Protein AF-A0A348VW38-F1 (afdb_monomer_lite)

Sequence (48 aa):
TNQPCGICAKMVINAGIERIVYEDGYPDELASDMIAESGITLVHYTRK

Foldseek 3Di:
DEDDAQVRLVVCLVVVPQEDEDAYYDPHVVSVVSCVVSNHHYHHDDDD

Radius of gyration: 10.09 Å; chains: 1; bounding box: 20×27×24 Å

Structure (mmCIF, N/CA/C/O backbone):
data_AF-A0A348VW38-F1
#
_entry.id   AF-A0A348VW38-F1
#
loop_
_atom_site.group_PDB
_atom_site.id
_atom_site.type_symbol
_atom_site.label_atom_id
_atom_site.label_alt_id
_atom_site.label_comp_id
_atom_site.label_asym_id
_atom_site.label_entity_id
_atom_site.label_seq_id
_atom_site.pdbx_PDB_ins_code
_atom_site.Cartn_x
_atom_site.Cartn_y
_atom_site.Cartn_z
_atom_site.occupancy
_atom_site.B_iso_or_equiv
_atom_site.auth_seq_id
_atom_site.auth_comp_id
_atom_site.auth_asym_id
_atom_site.auth_atom_id
_atom_site.pdbx_PDB_model_num
ATOM 1 N N . THR A 1 1 ? -0.647 -3.789 -13.028 1.00 84.25 1 THR A N 1
ATOM 2 C CA . THR A 1 1 ? -0.742 -2.471 -12.351 1.00 84.25 1 THR A CA 1
ATOM 3 C C . THR A 1 1 ? 0.057 -2.562 -11.071 1.00 84.25 1 THR A C 1
ATOM 5 O O . THR A 1 1 ? 0.014 -3.600 -10.420 1.00 84.25 1 THR A O 1
ATOM 8 N N . ASN A 1 2 ? 0.799 -1.519 -10.707 1.00 91.31 2 ASN A N 1
ATOM 9 C CA . ASN A 1 2 ? 1.764 -1.627 -9.612 1.00 91.31 2 ASN A CA 1
ATOM 10 C C . ASN A 1 2 ? 1.135 -1.340 -8.243 1.00 91.31 2 ASN A C 1
ATOM 12 O O . ASN A 1 2 ? 0.205 -0.536 -8.135 1.00 91.31 2 ASN A O 1
ATOM 16 N N . GLN A 1 3 ? 1.686 -1.957 -7.201 1.00 92.75 3 GLN A N 1
ATOM 17 C CA . GLN A 1 3 ? 1.435 -1.593 -5.810 1.00 92.75 3 GLN A CA 1
ATOM 18 C C . GLN A 1 3 ? 1.708 -0.086 -5.589 1.00 92.75 3 GLN A C 1
ATOM 20 O O . GLN A 1 3 ? 2.626 0.470 -6.202 1.00 92.75 3 GLN A O 1
ATOM 25 N N . PRO A 1 4 ? 0.926 0.605 -4.737 1.00 93.25 4 PRO A N 1
ATOM 26 C CA . PRO A 1 4 ? 1.143 2.022 -4.454 1.00 93.25 4 PRO A CA 1
ATOM 27 C C . PRO A 1 4 ? 2.527 2.285 -3.844 1.00 93.25 4 PRO A C 1
ATOM 29 O O . PRO A 1 4 ? 2.894 1.650 -2.861 1.00 93.25 4 PRO A O 1
ATOM 32 N N . CYS A 1 5 ? 3.256 3.269 -4.377 1.00 93.94 5 CYS A N 1
ATOM 33 C CA . CYS A 1 5 ? 4.436 3.843 -3.717 1.00 93.94 5 CYS A CA 1
ATOM 34 C C . CYS A 1 5 ? 4.032 4.716 -2.513 1.00 93.94 5 CYS A C 1
ATOM 36 O O . CYS A 1 5 ? 2.847 5.007 -2.337 1.00 93.94 5 CYS A O 1
ATOM 38 N N . GLY A 1 6 ? 4.989 5.221 -1.727 1.00 92.62 6 GLY A N 1
ATOM 39 C CA . GLY A 1 6 ? 4.694 5.966 -0.490 1.00 92.62 6 GLY A CA 1
ATOM 40 C C . GLY A 1 6 ? 3.757 7.177 -0.654 1.00 92.62 6 GLY A C 1
ATOM 41 O O . GLY A 1 6 ? 2.883 7.416 0.181 1.00 92.62 6 GLY A O 1
ATOM 42 N N . ILE A 1 7 ? 3.868 7.922 -1.763 1.00 93.75 7 ILE A N 1
ATOM 43 C CA . ILE A 1 7 ? 2.973 9.062 -2.044 1.00 93.75 7 ILE A CA 1
ATOM 44 C C . ILE A 1 7 ? 1.546 8.567 -2.311 1.00 93.75 7 ILE A C 1
ATOM 46 O O . ILE A 1 7 ? 0.591 9.075 -1.720 1.00 93.75 7 ILE A O 1
ATOM 50 N N . CYS A 1 8 ? 1.398 7.555 -3.167 1.00 94.44 8 CYS A N 1
ATOM 51 C CA . CYS A 1 8 ? 0.102 6.967 -3.489 1.00 94.44 8 CYS A CA 1
ATOM 52 C C . CYS A 1 8 ? -0.528 6.297 -2.261 1.00 94.44 8 CYS A C 1
ATOM 54 O O . CYS A 1 8 ? -1.716 6.483 -2.019 1.00 94.44 8 CYS A O 1
ATOM 56 N N . ALA A 1 9 ? 0.263 5.585 -1.453 1.00 94.62 9 ALA A N 1
ATOM 57 C CA . ALA A 1 9 ? -0.170 4.985 -0.195 1.00 94.62 9 ALA A CA 1
ATOM 58 C C . ALA A 1 9 ? -0.782 6.044 0.730 1.00 94.62 9 ALA A C 1
ATOM 60 O O . ALA A 1 9 ? -1.915 5.892 1.178 1.00 94.62 9 ALA A O 1
ATOM 61 N N . LYS A 1 10 ? -0.098 7.180 0.919 1.00 94.88 10 LYS A N 1
ATOM 62 C CA . LYS A 1 10 ? -0.618 8.298 1.720 1.00 94.88 10 LYS A CA 1
ATOM 63 C C . LYS A 1 10 ? -1.940 8.847 1.182 1.00 94.88 10 LYS A C 1
ATOM 65 O O . LYS A 1 10 ? -2.838 9.154 1.962 1.00 94.88 10 LYS A O 1
ATOM 70 N N . MET A 1 11 ? -2.071 8.977 -0.139 1.00 96.12 11 MET A N 1
ATOM 71 C CA . MET A 1 11 ? -3.318 9.434 -0.762 1.00 96.12 11 MET A CA 1
ATOM 72 C C . MET A 1 11 ? -4.467 8.451 -0.521 1.00 96.12 11 MET A C 1
ATOM 74 O O . MET A 1 11 ? -5.564 8.876 -0.174 1.00 96.12 11 MET A O 1
ATOM 78 N N . VAL A 1 12 ? -4.207 7.152 -0.673 1.00 95.56 12 VAL A N 1
ATOM 79 C CA . VAL A 1 12 ? -5.200 6.086 -0.493 1.00 95.56 12 VAL A CA 1
ATOM 80 C C . VAL A 1 12 ? -5.652 5.991 0.968 1.00 95.56 12 VAL A C 1
ATOM 82 O O . VAL A 1 12 ? -6.853 5.929 1.225 1.00 95.56 12 VAL A O 1
ATOM 85 N N . ILE A 1 13 ? -4.714 6.081 1.917 1.00 95.50 13 ILE A N 1
ATOM 86 C CA . ILE A 1 13 ? -4.994 6.113 3.361 1.00 95.50 13 ILE A CA 1
ATOM 87 C C . ILE A 1 13 ? -5.871 7.314 3.717 1.00 95.50 13 ILE A C 1
ATOM 89 O O . ILE A 1 13 ? -6.926 7.157 4.328 1.00 95.50 13 ILE A O 1
ATOM 93 N N . ASN A 1 14 ? -5.483 8.515 3.284 1.00 96.38 14 ASN A N 1
ATOM 94 C CA . ASN A 1 14 ? -6.246 9.732 3.571 1.00 96.38 14 ASN A CA 1
ATOM 95 C C . ASN A 1 14 ? -7.634 9.741 2.917 1.00 96.38 14 ASN A C 1
ATOM 97 O O . ASN A 1 14 ? -8.536 10.415 3.410 1.00 96.38 14 ASN A O 1
ATOM 101 N N . ALA A 1 15 ? -7.808 9.016 1.812 1.00 97.12 15 ALA A N 1
ATOM 102 C CA . ALA A 1 15 ? -9.099 8.849 1.158 1.00 97.12 15 ALA A CA 1
ATOM 103 C C . ALA A 1 15 ? -10.038 7.881 1.904 1.00 97.12 15 ALA A C 1
ATOM 105 O O . ALA A 1 15 ? -11.194 7.753 1.508 1.00 97.12 15 ALA A O 1
ATOM 106 N N . GLY A 1 16 ? -9.569 7.202 2.959 1.00 95.81 16 GLY A N 1
ATOM 107 C CA . GLY A 1 16 ? -10.356 6.213 3.697 1.00 95.81 16 GLY A CA 1
ATOM 108 C C . GLY A 1 16 ? -10.632 4.943 2.890 1.00 95.81 16 GLY A C 1
ATOM 109 O O . GLY A 1 16 ? -11.645 4.284 3.101 1.00 95.81 16 GLY A O 1
ATOM 110 N N . ILE A 1 17 ? -9.770 4.614 1.925 1.00 96.12 17 ILE A N 1
ATOM 111 C CA . ILE A 1 17 ? -9.890 3.378 1.146 1.00 96.12 17 ILE A CA 1
ATOM 112 C C . ILE A 1 17 ? -9.475 2.200 2.024 1.00 96.12 17 ILE A C 1
ATOM 114 O O . ILE A 1 17 ? -8.412 2.230 2.623 1.00 96.12 17 ILE A O 1
ATOM 118 N N . GLU A 1 18 ? -10.271 1.133 2.035 1.00 95.75 18 GLU A N 1
ATOM 119 C CA . GLU A 1 18 ? -10.041 -0.031 2.906 1.00 95.75 18 GLU A CA 1
ATOM 120 C C . GLU A 1 18 ? -9.341 -1.205 2.198 1.00 95.75 18 GLU A C 1
ATOM 122 O O . GLU A 1 18 ? -8.846 -2.132 2.844 1.00 95.75 18 GLU A O 1
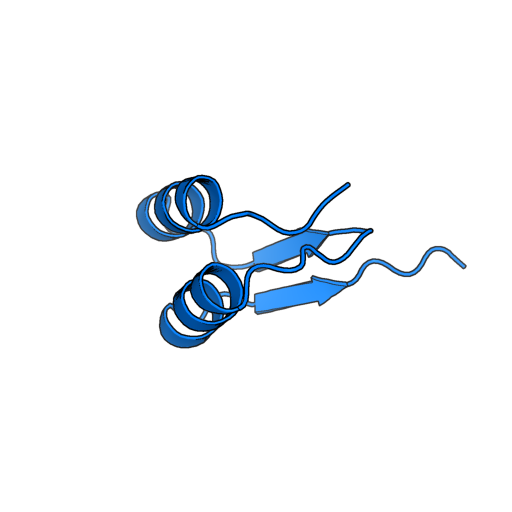ATOM 127 N N . ARG A 1 19 ? -9.292 -1.198 0.857 1.00 96.12 19 ARG A N 1
ATOM 128 C CA . ARG A 1 19 ? -8.766 -2.316 0.060 1.00 96.12 19 ARG A CA 1
ATOM 129 C C . ARG A 1 19 ? -8.063 -1.860 -1.214 1.00 96.12 19 ARG A C 1
ATOM 131 O O . ARG A 1 19 ? -8.612 -1.080 -1.988 1.00 96.12 19 ARG A O 1
ATOM 138 N N . ILE A 1 20 ? -6.893 -2.440 -1.476 1.00 95.00 20 ILE A N 1
ATOM 139 C CA . ILE A 1 20 ? -6.075 -2.205 -2.670 1.00 95.00 20 ILE A CA 1
ATOM 140 C C . ILE A 1 20 ? -5.847 -3.535 -3.383 1.00 95.00 20 ILE A C 1
ATOM 142 O O . ILE A 1 20 ? -5.433 -4.516 -2.767 1.00 95.00 20 ILE A O 1
ATOM 146 N N . VAL A 1 21 ? -6.103 -3.563 -4.690 1.00 94.94 21 VAL A N 1
ATOM 147 C CA . VAL A 1 21 ? -5.826 -4.716 -5.553 1.00 94.94 21 VAL A CA 1
ATOM 148 C C . VAL A 1 21 ? -4.799 -4.294 -6.601 1.00 94.94 21 VAL A C 1
ATOM 150 O O . VAL A 1 21 ? -5.018 -3.309 -7.304 1.00 94.94 21 VAL A O 1
ATOM 153 N N . TYR A 1 22 ? -3.686 -5.016 -6.695 1.00 93.44 22 TYR A N 1
ATOM 154 C CA . TYR A 1 22 ? -2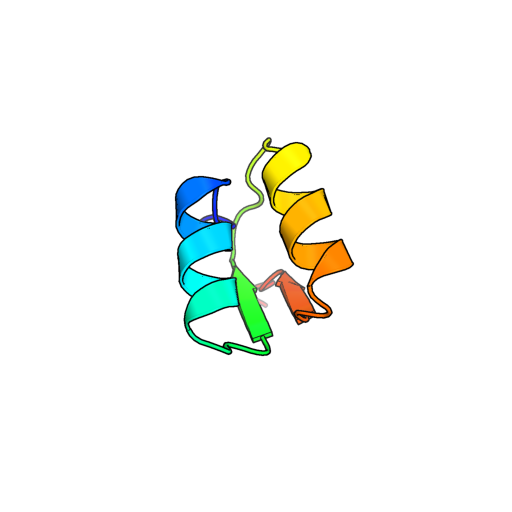.569 -4.704 -7.596 1.00 93.44 22 TYR A CA 1
ATOM 155 C C . TYR A 1 22 ? -2.086 -5.967 -8.315 1.00 93.44 22 TYR A C 1
ATOM 157 O O . TYR A 1 22 ? -2.243 -7.058 -7.782 1.00 93.44 22 TYR A O 1
ATOM 165 N N . GLU A 1 23 ? -1.497 -5.848 -9.504 1.00 93.25 23 GLU A N 1
ATOM 166 C CA . GLU A 1 23 ? -1.000 -7.005 -10.279 1.00 93.25 23 GLU A CA 1
ATOM 167 C C . GLU A 1 23 ? 0.510 -7.219 -10.126 1.00 93.25 23 GLU A C 1
ATOM 169 O O . GLU A 1 23 ? 0.975 -8.349 -10.206 1.00 93.25 23 GLU A O 1
ATOM 174 N N . ASP A 1 24 ? 1.272 -6.157 -9.867 1.00 88.88 24 ASP A N 1
ATOM 175 C CA . ASP A 1 24 ? 2.731 -6.188 -9.781 1.00 88.88 24 ASP A CA 1
ATOM 176 C C . ASP A 1 24 ? 3.184 -5.522 -8.476 1.00 88.88 24 ASP A C 1
ATOM 178 O O . ASP A 1 24 ? 2.749 -4.415 -8.148 1.00 88.88 24 ASP A O 1
ATOM 182 N N . GLY A 1 25 ? 4.029 -6.201 -7.697 1.00 85.00 25 GLY A N 1
ATOM 183 C CA . GLY A 1 25 ? 4.599 -5.623 -6.477 1.00 85.00 25 GLY A CA 1
ATOM 184 C C . GLY A 1 25 ? 5.482 -4.413 -6.785 1.00 85.00 25 GLY A C 1
ATOM 185 O O . GLY A 1 25 ? 6.015 -4.285 -7.888 1.00 85.00 25 GLY A O 1
ATOM 186 N N . TYR A 1 26 ? 5.657 -3.529 -5.807 1.00 81.81 26 TYR A N 1
ATOM 187 C CA . TYR A 1 26 ? 6.548 -2.378 -5.929 1.00 81.81 26 TYR A CA 1
ATOM 188 C C . TYR A 1 26 ? 7.603 -2.447 -4.812 1.00 81.81 26 TYR A C 1
ATOM 190 O O . TYR A 1 26 ? 7.229 -2.669 -3.662 1.00 81.81 26 TYR A O 1
ATOM 198 N N . PRO A 1 27 ? 8.910 -2.302 -5.109 1.00 79.56 27 PRO A N 1
ATOM 199 C CA . PRO A 1 27 ? 9.984 -2.477 -4.128 1.00 79.56 27 PRO A CA 1
ATOM 200 C C . PRO A 1 27 ? 10.127 -1.237 -3.228 1.00 79.56 27 PRO A C 1
ATOM 202 O O . PRO A 1 27 ? 11.149 -0.556 -3.238 1.00 79.56 27 PRO A O 1
ATOM 205 N N . ASP A 1 28 ? 9.074 -0.912 -2.486 1.00 87.31 28 ASP A N 1
ATOM 206 C CA . ASP A 1 28 ? 9.011 0.196 -1.533 1.00 87.31 28 ASP A CA 1
ATOM 207 C C . ASP A 1 28 ? 8.494 -0.354 -0.205 1.00 87.31 28 ASP A C 1
ATOM 209 O O . ASP A 1 28 ? 7.287 -0.482 0.033 1.00 87.31 28 ASP A O 1
ATOM 213 N N . GLU A 1 29 ? 9.443 -0.760 0.635 1.00 88.25 29 GLU A N 1
ATOM 214 C CA . GLU A 1 29 ? 9.170 -1.313 1.962 1.00 88.25 29 GLU A CA 1
ATOM 215 C C . GLU A 1 29 ? 8.432 -0.291 2.829 1.00 88.25 29 GLU A C 1
ATOM 217 O O . GLU A 1 29 ? 7.428 -0.631 3.446 1.00 88.25 29 GLU A O 1
ATOM 222 N N . LEU A 1 30 ? 8.826 0.987 2.759 1.00 91.25 30 LEU A N 1
ATOM 223 C CA . LEU A 1 30 ? 8.175 2.059 3.509 1.00 91.25 30 LEU A CA 1
ATOM 224 C C . LEU A 1 30 ? 6.696 2.197 3.130 1.00 91.25 30 LEU A C 1
ATOM 226 O O . LEU A 1 30 ? 5.842 2.344 4.001 1.00 91.25 30 LEU A O 1
ATOM 230 N N . ALA A 1 31 ? 6.368 2.140 1.837 1.00 92.88 31 ALA A N 1
ATOM 231 C CA . ALA A 1 31 ? 4.975 2.172 1.399 1.00 92.88 31 ALA A CA 1
ATOM 232 C C . ALA A 1 31 ? 4.187 0.954 1.894 1.00 92.88 31 ALA A C 1
ATOM 234 O O . ALA A 1 31 ? 3.029 1.090 2.288 1.00 92.88 31 ALA A O 1
ATOM 235 N N . SER A 1 32 ? 4.809 -0.225 1.880 1.00 90.94 32 SER A N 1
ATOM 236 C CA . SER A 1 32 ? 4.188 -1.460 2.362 1.00 90.94 32 SER A CA 1
ATOM 237 C C . SER A 1 32 ? 3.897 -1.390 3.861 1.00 90.94 32 SER A C 1
ATOM 239 O O . SER A 1 32 ? 2.782 -1.715 4.268 1.00 90.94 32 SER A O 1
ATOM 241 N N . ASP A 1 33 ? 4.842 -0.875 4.649 1.00 93.56 33 ASP A N 1
ATOM 242 C CA . ASP A 1 33 ? 4.695 -0.670 6.091 1.00 93.56 33 ASP A CA 1
ATOM 243 C C . ASP A 1 33 ? 3.589 0.344 6.396 1.00 93.56 33 ASP A C 1
ATOM 245 O O . ASP A 1 33 ? 2.688 0.059 7.181 1.00 93.56 33 ASP A O 1
ATOM 249 N N . MET A 1 34 ? 3.565 1.483 5.694 1.00 93.69 34 MET A N 1
ATOM 250 C CA . MET A 1 34 ? 2.499 2.483 5.838 1.00 93.69 34 MET A CA 1
ATOM 251 C C . MET A 1 34 ? 1.108 1.896 5.569 1.00 93.69 34 MET A C 1
ATOM 253 O O . MET A 1 34 ? 0.153 2.196 6.287 1.00 93.69 34 MET A O 1
ATOM 257 N N . ILE A 1 35 ? 0.970 1.074 4.523 1.00 94.50 35 ILE A N 1
ATOM 258 C CA . ILE A 1 35 ? -0.314 0.447 4.190 1.00 94.50 35 ILE A CA 1
ATOM 259 C C . ILE A 1 35 ? -0.682 -0.597 5.256 1.00 94.50 35 ILE A C 1
A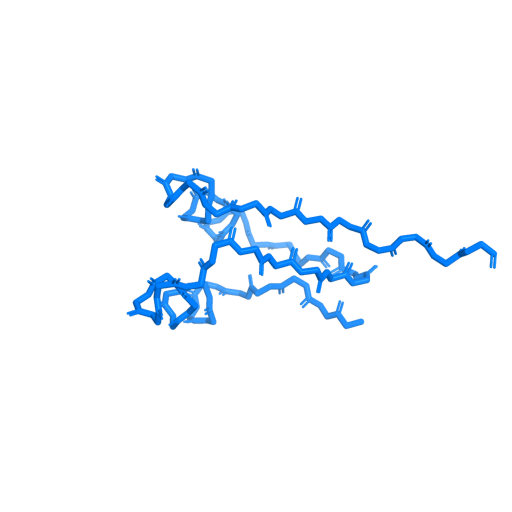TOM 261 O O . ILE A 1 35 ? -1.832 -0.620 5.696 1.00 94.50 35 ILE A O 1
ATOM 265 N N . ALA A 1 36 ? 0.274 -1.403 5.724 1.00 92.44 36 ALA A N 1
ATOM 266 C CA . ALA A 1 36 ? 0.049 -2.391 6.778 1.00 92.44 36 ALA A CA 1
ATOM 267 C C . ALA A 1 36 ? -0.389 -1.743 8.105 1.00 92.44 36 ALA A C 1
ATOM 269 O O . ALA A 1 36 ? -1.363 -2.188 8.713 1.00 92.44 36 ALA A O 1
ATOM 270 N N . GLU A 1 37 ? 0.263 -0.655 8.518 1.00 95.00 37 GLU A N 1
ATOM 271 C CA . GLU A 1 37 ? -0.088 0.110 9.722 1.00 95.00 37 GLU A CA 1
ATOM 272 C C . GLU A 1 37 ? -1.462 0.785 9.617 1.00 95.00 37 GLU A C 1
ATOM 274 O O . GLU A 1 37 ? -2.158 0.943 10.620 1.00 95.00 37 GLU A O 1
ATOM 279 N N . SER A 1 38 ? -1.886 1.158 8.406 1.00 95.44 38 SER A N 1
ATOM 280 C CA . SER A 1 38 ? -3.185 1.801 8.174 1.00 95.44 38 SER A CA 1
ATOM 281 C C . SER A 1 38 ? -4.390 0.853 8.249 1.00 95.44 38 SER A C 1
ATOM 283 O O . SER A 1 38 ? -5.530 1.312 8.214 1.00 95.44 38 SER A O 1
ATOM 285 N N . GLY A 1 39 ? -4.163 -0.463 8.342 1.00 94.56 39 GLY A N 1
ATOM 286 C CA . GLY A 1 39 ? -5.225 -1.476 8.373 1.00 94.56 39 GLY A CA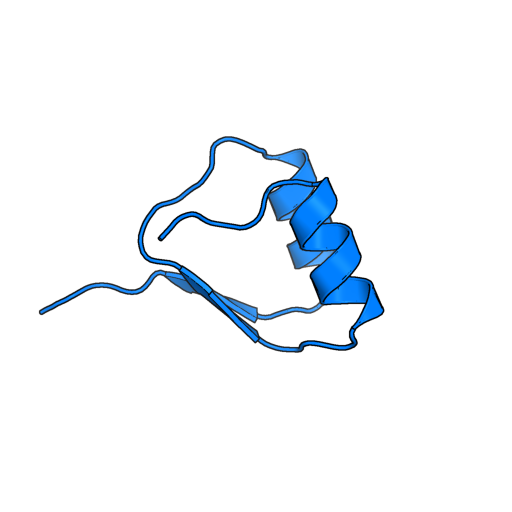 1
ATOM 287 C C . GLY A 1 39 ? -5.870 -1.762 7.011 1.00 94.56 39 GLY A C 1
ATOM 288 O O . GLY A 1 39 ? -6.861 -2.489 6.934 1.00 94.56 39 GLY A O 1
ATOM 289 N N . ILE A 1 40 ? -5.315 -1.216 5.929 1.00 96.00 40 ILE A N 1
ATOM 290 C CA . ILE A 1 40 ? -5.798 -1.429 4.565 1.00 96.00 40 ILE A CA 1
ATOM 291 C C . ILE A 1 40 ? -5.416 -2.827 4.077 1.00 96.00 40 ILE A C 1
ATOM 293 O O . ILE A 1 40 ? -4.280 -3.278 4.211 1.00 96.00 40 ILE A O 1
ATOM 297 N N . THR A 1 41 ? -6.357 -3.505 3.422 1.00 95.62 41 THR A N 1
ATOM 298 C CA . THR A 1 41 ? -6.122 -4.840 2.862 1.00 95.62 41 THR A CA 1
ATOM 299 C C . THR A 1 41 ? -5.444 -4.754 1.492 1.00 95.62 41 THR A C 1
ATOM 301 O O . THR A 1 41 ? -6.064 -4.341 0.509 1.00 95.62 41 THR A O 1
ATOM 304 N N . LEU A 1 42 ? -4.190 -5.202 1.406 1.00 93.69 42 LEU A N 1
ATOM 305 C CA . LEU A 1 42 ? -3.455 -5.403 0.151 1.00 93.69 42 LEU A CA 1
ATOM 306 C C . LEU A 1 42 ? -3.747 -6.791 -0.435 1.00 93.69 42 LEU A C 1
ATOM 308 O O . LEU A 1 42 ? -3.552 -7.807 0.228 1.00 93.69 42 LEU A O 1
ATOM 312 N N . VAL A 1 43 ? -4.194 -6.845 -1.693 1.00 94.38 43 VAL A N 1
ATOM 313 C CA . VAL A 1 43 ? -4.459 -8.094 -2.422 1.00 94.38 43 VAL A CA 1
ATOM 314 C C . VAL A 1 43 ? -3.683 -8.114 -3.731 1.00 94.38 43 VAL A C 1
ATOM 316 O O . VAL A 1 43 ? -3.895 -7.271 -4.604 1.00 94.38 43 VAL A O 1
ATOM 319 N N . HIS A 1 44 ? -2.837 -9.128 -3.894 1.00 93.56 44 HIS A N 1
ATOM 320 C CA . HIS A 1 44 ? -2.171 -9.390 -5.163 1.00 93.56 44 HIS A CA 1
ATOM 321 C C . HIS A 1 44 ? -3.128 -10.103 -6.125 1.00 93.56 44 HIS A C 1
ATOM 323 O O . HIS A 1 44 ? -3.679 -11.163 -5.824 1.00 93.56 44 HIS A O 1
ATOM 329 N N . TYR A 1 45 ? -3.366 -9.493 -7.279 1.00 93.81 45 TYR A N 1
ATOM 330 C CA . TYR A 1 45 ? -4.191 -10.033 -8.343 1.00 93.81 45 TYR A CA 1
ATOM 331 C C . TYR A 1 45 ? -3.390 -11.045 -9.154 1.00 93.81 45 TYR A C 1
ATOM 333 O O . TYR A 1 45 ? -2.485 -10.694 -9.907 1.00 93.81 45 TYR A O 1
ATOM 341 N N . THR A 1 46 ? -3.756 -12.318 -9.028 1.00 88.25 46 THR A N 1
ATOM 342 C CA . THR A 1 46 ? -3.243 -13.388 -9.885 1.00 88.25 46 THR A CA 1
ATOM 343 C C . THR A 1 46 ? -4.264 -13.687 -10.978 1.00 88.25 46 THR A C 1
ATOM 345 O O . THR A 1 46 ? -5.384 -14.120 -10.690 1.00 88.25 46 THR A O 1
ATOM 348 N N . ARG A 1 47 ? -3.892 -13.465 -12.243 1.00 81.38 47 ARG A N 1
ATOM 349 C CA . ARG A 1 47 ? -4.719 -13.853 -13.392 1.00 81.38 47 ARG A CA 1
ATOM 350 C C . ARG A 1 47 ? -4.592 -15.370 -13.604 1.00 81.38 47 ARG A C 1
ATOM 352 O O . ARG A 1 47 ? -3.473 -15.871 -13.665 1.00 81.38 47 ARG A O 1
ATOM 359 N N . LYS A 1 48 ? -5.725 -16.082 -13.642 1.00 65.19 48 LYS A N 1
ATOM 360 C CA . LYS A 1 48 ? -5.794 -17.519 -13.969 1.00 65.19 48 LYS A CA 1
ATOM 361 C C . LYS A 1 48 ? -5.629 -17.766 -15.462 1.00 65.19 48 LYS A C 1
ATOM 363 O O . LYS A 1 48 ? -6.085 -16.895 -16.238 1.00 65.19 48 LYS A O 1
#

pLDDT: mean 91.96, std 5.68, range [65.19, 97.12]

Secondary structure (DSSP, 8-state):
-BPP-HHHHHHHHHTT--EEEESB--S-HHHHHHHHHTT-EEEE----

=== Feature glossary ===
The record interleaves many kinds of information about one protein. Here is each kind framed as the question it answers.

Q: What does the local fold look like, residue by residue?
A: A 3Di character summarizes, for each residue, the relative orientation of the Cα frame of its nearest spatial neighbor. Because it encodes fold topology rather than chemistry, 3Di alignments detect remote structural similarity that sequence alignment misses.

Q: Which residues are in helices, strands, or loops?
A: Secondary structure is the local, repeating backbone conformation. DSSP classifies it into eight states by reading the hydrogen-bond network: three helix types (H, G, I), two β types (E, B), two non-regular types (T, S), and unstructured coil (-).

Q: How big and how compact is the whole molecule?
A: Three whole-structure scalars: the radius of gyration (RMS distance of Cα from centroid, in Å), the count of Cα–Cα contacts (pairs closer than 8 Å and separated by more than four residues in sequence — i.e. tertiary, not local, contacts), and the bounding-box dimensions. Together they distinguish compact globular folds from extended fibres or disordered chains.

Q: How confident is the AlphaFold model at each residue?
A: For AlphaFold models, the B-factor field carries pLDDT — the model's own estimate of local accuracy on a 0–100 scale. Regions with pLDDT<50 should be treated as essentially unmodeled; they often correspond to intrinsically disordered segments.

Q: What family and function is it annotated with?
A: Functional annotations link the protein to curated databases. InterPro entries identify conserved domains and families by matching the sequence against member-database signatures (Pfam, PROSITE, CDD, …). Gene Ontology (GO) terms describe molecular function, biological process, and cellular component in a controlled vocabulary. CATH places the structure in a hierarchical fold classification (Class/Architecture/Topology/Homologous-superfamily). The organism is the source species.

Q: What known structures does this most resemble?
A: Nearest PDB neighbors are the top structural matches found by Foldseek when searching this structure against the entire Protein Data Bank. Each hit reports a TM-score (0 to 1; >0.5 almost always implies the same fold) and an E-value. These are *structural* homologs — they may share no detectable sequence similarity.

Q: Which residues are buried vs exposed?
A: Solvent-accessible surface area (SASA) is the area in Å² traced out by the centre of a 1.4 Å probe sphere (a water molecule) rolled over the protein's van der Waals surface (Shrake–Rupley / Lee–Richards construction). Buried residues have near-zero SASA; fully exposed residues can exceed 200 Å². The total SASA scales roughly with the number of surface residues.

Q: What are the backbone torsion angles?
A: φ (phi) and ψ (psi) are the two rotatable backbone dihedrals per residue: φ is the C(i-1)–N–Cα–C torsion, ψ is the N–Cα–C–N(i+1) torsion, both in degrees on (−180°, 180°]. α-helical residues cluster near (−60°, −45°); β-strand residues near (−120°, +130°). A Ramachandran plot is simply a scatter of (φ, ψ) for every residue.

Q: Are the domains correctly placed relative to each other?
A: Predicted aligned error is AlphaFold's pairwise confidence. Unlike pLDDT (per-residue), PAE is per-residue-pair and captures whether two parts of the structure are correctly placed relative to each other. Units are ångströms of expected positional error.

Q: What if only a Cα trace is available?
A: P-SEA three-state annotation labels each residue as helix, strand, or coil based purely on the geometry of the Cα trace. It serves as a fallback when the full backbone (and thus DSSP) is unavailable.

Q: What is the amino-acid chain?
A: This is the polypeptide sequence — one letter per residue, N-terminus first. Length ranges from a few dozen residues for small domains to over a thousand for large multi-domain proteins.

Q: What do the rendered images show?
A: The six renders are orthographic views along the three Cartesian axes in both directions. Representation (cartoon, sticks, or surface) and color scheme (sequence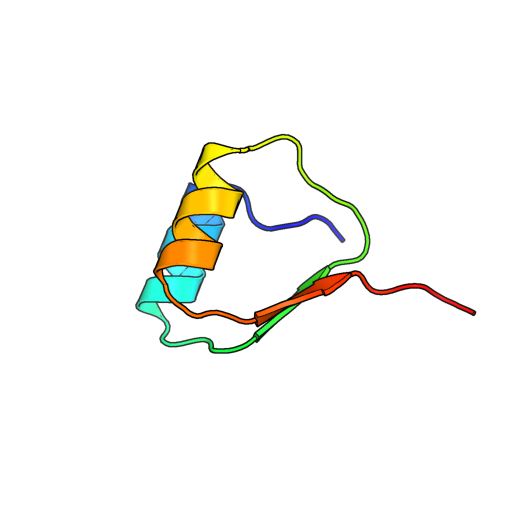-rainbow or by-chain) vary across proteins so the training set covers all the common visualization conventions.

Q: What do the diagnostic plots show?
A: Plot images: a contact map (which residues are close in 3D, as an N×N binary image), a Ramachandran scatter (backbone torsion angles, revealing secondary-structure composition at a glance), and — for AlphaFold structures — a PAE heatmap (pairwise prediction confidence).

Q: How mobile is each atom in the crystal?
A: B-factor (Debye–Waller factor) reflects atomic displacement in the crystal lattice. It is an experimental observable (units Å²), not a prediction; low values mean the atom is 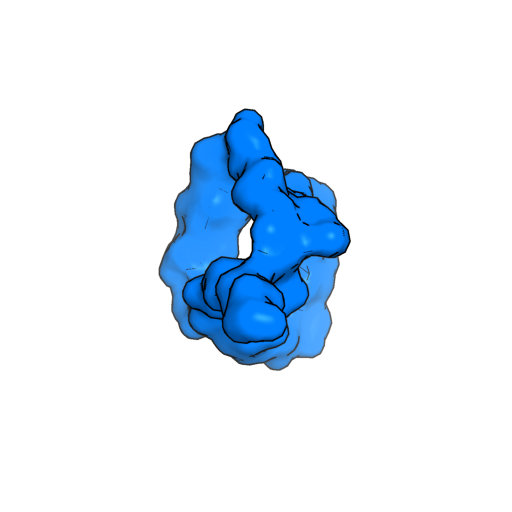pinned down, high values mean it moves or is heterogeneous across the crystal.

Q: Where is each backbone atom in 3D?
A: The mmCIF table is the protein's shape written out atom by atom. For each backbone N, Cα, C, and carbonyl O, it records an (x, y, z) coordinate triple in Å plus the residue type, chain letter, and residue number.